Protein AF-A0A6N6Q082-F1 (afdb_monomer_lite)

Secondary structure (DSSP, 8-state):
-HHHHHHHHHHHHHHHHHHT-TTTTTSSSSTTS-TTSHHHHHHHHHHHHHHHHHHHHHHHHHHHHHHHHHHHHHT-------S-----

Structure (mmCIF, N/CA/C/O backbone):
data_AF-A0A6N6Q082-F1
#
_entry.id   AF-A0A6N6Q082-F1
#
loop_
_atom_site.group_PDB
_atom_site.id
_atom_site.type_symbol
_atom_site.label_atom_id
_atom_site.label_alt_id
_atom_site.label_comp_id
_atom_site.label_asym_id
_atom_site.label_entity_id
_atom_site.label_seq_id
_atom_site.pdbx_PDB_ins_code
_atom_site.Cartn_x
_atom_site.Cartn_y
_atom_site.Cartn_z
_atom_site.occupancy
_atom_site.B_iso_or_equiv
_atom_site.auth_seq_id
_atom_site.auth_comp_id
_atom_site.auth_asym_id
_atom_site.auth_atom_id
_atom_site.pdbx_PDB_model_num
ATOM 1 N N . MET A 1 1 ? -16.131 1.046 12.074 1.00 52.19 1 MET A N 1
ATOM 2 C CA . MET A 1 1 ? -14.910 1.584 11.413 1.00 52.19 1 MET A CA 1
ATOM 3 C C . MET A 1 1 ? -13.805 0.552 11.151 1.00 52.19 1 MET A C 1
ATOM 5 O O . MET A 1 1 ? -13.164 0.652 10.113 1.00 52.19 1 MET A O 1
ATOM 9 N N . ILE A 1 2 ? -13.598 -0.456 12.013 1.00 53.50 2 ILE A N 1
ATOM 10 C CA . ILE A 1 2 ? -12.621 -1.546 11.786 1.00 53.50 2 ILE A CA 1
ATOM 11 C C . ILE A 1 2 ? -12.911 -2.359 10.509 1.00 53.50 2 ILE A C 1
ATOM 13 O O . ILE A 1 2 ? -12.002 -2.652 9.740 1.00 53.50 2 ILE A O 1
ATOM 17 N N . SER A 1 3 ? -14.196 -2.591 10.218 1.00 53.28 3 SER A N 1
ATOM 18 C CA . SER A 1 3 ? -14.660 -3.251 8.993 1.00 53.28 3 SER A CA 1
ATOM 19 C C . SER A 1 3 ? -14.255 -2.485 7.724 1.00 53.28 3 SER A C 1
ATOM 21 O O . SER A 1 3 ? -13.853 -3.099 6.744 1.00 53.28 3 SER A O 1
ATOM 23 N N . LYS A 1 4 ? -14.212 -1.142 7.757 1.00 56.84 4 LYS A N 1
ATOM 24 C CA . LYS A 1 4 ? -13.833 -0.332 6.586 1.00 56.84 4 LYS A CA 1
ATOM 25 C C . LYS A 1 4 ? -12.331 -0.402 6.281 1.00 56.84 4 LYS A C 1
ATOM 27 O O . LYS A 1 4 ? -11.948 -0.343 5.122 1.00 56.84 4 LYS A O 1
ATOM 32 N N . ARG A 1 5 ? -11.486 -0.588 7.305 1.00 57.00 5 ARG A N 1
ATOM 33 C CA . ARG A 1 5 ? -10.033 -0.785 7.144 1.00 57.00 5 ARG A CA 1
ATOM 34 C C . ARG A 1 5 ? -9.664 -2.196 6.704 1.00 57.00 5 ARG A C 1
ATOM 36 O O . ARG A 1 5 ? -8.750 -2.340 5.903 1.00 57.00 5 ARG A O 1
ATOM 43 N N . ILE A 1 6 ? -10.406 -3.201 7.166 1.00 62.03 6 ILE A N 1
ATOM 44 C CA . ILE A 1 6 ? -10.282 -4.575 6.665 1.00 62.03 6 ILE A CA 1
ATOM 45 C C . ILE A 1 6 ? -10.727 -4.631 5.203 1.00 62.03 6 ILE A C 1
ATOM 47 O O . ILE A 1 6 ? -10.021 -5.217 4.400 1.00 62.03 6 ILE A O 1
ATOM 51 N N . ASN A 1 7 ? -11.809 -3.940 4.825 1.00 60.59 7 ASN A N 1
ATOM 52 C CA . ASN A 1 7 ? -12.257 -3.895 3.430 1.00 60.59 7 ASN A CA 1
ATOM 53 C C . ASN A 1 7 ? -11.265 -3.154 2.511 1.00 60.59 7 ASN A C 1
ATOM 55 O O . ASN A 1 7 ? -11.104 -3.520 1.353 1.00 60.59 7 ASN A O 1
ATOM 59 N N . HIS A 1 8 ? -10.549 -2.149 3.030 1.00 63.31 8 HIS A N 1
ATOM 60 C CA . HIS A 1 8 ? -9.501 -1.453 2.274 1.00 63.31 8 HIS A CA 1
ATOM 61 C C . HIS A 1 8 ? -8.225 -2.301 2.124 1.00 63.31 8 HIS A C 1
ATOM 63 O O . HIS A 1 8 ? -7.630 -2.329 1.051 1.00 63.31 8 HIS A O 1
ATOM 69 N N . GLY A 1 9 ? -7.842 -3.050 3.167 1.00 63.78 9 GLY A N 1
ATOM 70 C CA . GLY A 1 9 ? -6.762 -4.041 3.094 1.00 63.78 9 GLY A CA 1
ATOM 71 C C . GLY A 1 9 ? -7.111 -5.223 2.187 1.00 63.78 9 GLY A C 1
ATOM 72 O O . GLY A 1 9 ? -6.281 -5.650 1.396 1.00 63.78 9 GLY A O 1
ATOM 73 N N . LEU A 1 10 ? -8.360 -5.692 2.232 1.00 69.31 10 LEU A N 1
ATOM 74 C CA . LEU A 1 10 ? -8.889 -6.727 1.345 1.00 69.31 10 LEU A CA 1
ATOM 75 C C . LEU A 1 10 ? -8.904 -6.245 -0.111 1.00 69.31 10 LEU A C 1
ATOM 77 O O . LEU A 1 10 ? -8.499 -6.989 -0.994 1.00 69.31 10 LEU A O 1
ATOM 81 N N . GLY A 1 11 ? -9.276 -4.985 -0.361 1.00 71.38 11 GLY A N 1
ATOM 82 C CA . GLY A 1 11 ? -9.169 -4.358 -1.679 1.00 71.38 11 GLY A CA 1
ATOM 83 C C . GLY A 1 11 ? -7.728 -4.307 -2.194 1.00 71.38 11 GLY A C 1
ATOM 84 O O . GLY A 1 11 ? -7.476 -4.706 -3.325 1.00 71.38 11 GLY A O 1
ATOM 85 N N . ALA A 1 12 ? -6.766 -3.903 -1.357 1.00 70.75 12 ALA A N 1
ATOM 86 C CA . ALA A 1 12 ? -5.348 -3.898 -1.725 1.00 70.75 12 ALA A CA 1
ATOM 87 C C . ALA A 1 12 ? -4.799 -5.312 -2.000 1.00 70.75 12 ALA A C 1
ATOM 89 O O . ALA A 1 12 ? -4.031 -5.500 -2.940 1.00 70.75 12 ALA A O 1
ATOM 90 N N . VAL A 1 13 ? -5.230 -6.314 -1.227 1.00 72.00 13 VAL A N 1
ATOM 91 C CA . VAL A 1 13 ? -4.878 -7.728 -1.440 1.00 72.00 13 VAL A CA 1
ATOM 92 C C . VAL A 1 13 ? -5.481 -8.261 -2.739 1.00 72.00 13 VAL A C 1
ATOM 94 O O . VAL A 1 13 ? -4.781 -8.919 -3.501 1.00 72.00 13 VAL A O 1
ATOM 97 N N . LEU A 1 14 ? -6.745 -7.945 -3.032 1.00 71.62 14 LEU A N 1
ATOM 98 C CA . LEU A 1 14 ? -7.407 -8.333 -4.281 1.00 71.62 14 LEU A CA 1
ATOM 99 C C . LEU A 1 14 ? -6.740 -7.678 -5.498 1.00 71.62 14 LEU A C 1
ATOM 101 O O . LEU A 1 14 ? -6.487 -8.358 -6.487 1.00 71.62 14 LEU A O 1
ATOM 105 N N . ILE A 1 15 ? -6.377 -6.394 -5.413 1.00 69.69 15 ILE A N 1
ATOM 106 C CA . ILE A 1 15 ? -5.616 -5.696 -6.462 1.00 69.69 15 ILE A CA 1
ATOM 107 C C . ILE A 1 15 ? -4.225 -6.327 -6.626 1.00 69.69 15 ILE A C 1
ATOM 109 O O . ILE A 1 15 ? -3.795 -6.559 -7.752 1.00 69.69 15 ILE A O 1
ATOM 113 N N . GLY A 1 16 ? -3.548 -6.677 -5.528 1.00 67.88 16 GLY A N 1
ATOM 114 C CA . GLY A 1 16 ? -2.280 -7.412 -5.564 1.00 67.88 16 GLY A CA 1
ATOM 115 C C . GLY A 1 16 ? -2.403 -8.785 -6.235 1.00 67.88 16 GLY A C 1
ATOM 116 O O . GLY A 1 16 ? -1.532 -9.166 -7.011 1.00 67.88 16 GLY A O 1
ATOM 117 N N . LEU A 1 17 ? -3.513 -9.494 -6.008 1.00 67.62 17 LEU A N 1
ATOM 118 C CA . LEU A 1 17 ? -3.806 -10.774 -6.659 1.00 67.62 17 LEU A CA 1
ATOM 119 C C . LEU A 1 17 ? -4.040 -10.615 -8.169 1.00 67.62 17 LEU A C 1
ATOM 121 O O . LEU A 1 17 ? -3.596 -11.458 -8.945 1.00 67.62 17 LEU A O 1
ATOM 125 N N . LEU A 1 18 ? -4.696 -9.528 -8.594 1.00 63.38 18 LEU A N 1
ATOM 126 C CA . LEU A 1 18 ? -4.820 -9.196 -10.014 1.00 63.38 18 LEU A CA 1
ATOM 127 C C . LEU A 1 18 ? -3.454 -8.860 -10.630 1.00 63.38 18 LEU A C 1
ATOM 129 O O . LEU A 1 18 ? -3.177 -9.309 -11.733 1.00 63.38 18 LEU A O 1
ATOM 133 N N . VAL A 1 19 ? -2.567 -8.150 -9.928 1.00 62.53 19 VAL A N 1
ATOM 134 C CA . VAL A 1 19 ? -1.214 -7.828 -10.429 1.00 62.53 19 VAL A CA 1
ATOM 135 C C . VAL A 1 19 ? -0.345 -9.082 -10.630 1.00 62.53 19 VAL A C 1
ATOM 137 O O . VAL A 1 19 ? 0.511 -9.094 -11.510 1.00 62.53 19 VAL A O 1
ATOM 140 N N . PHE A 1 20 ? -0.593 -10.162 -9.883 1.00 59.09 20 PHE A N 1
ATOM 141 C CA . PHE A 1 20 ? 0.093 -11.452 -10.056 1.00 59.09 20 PHE A CA 1
ATOM 142 C C 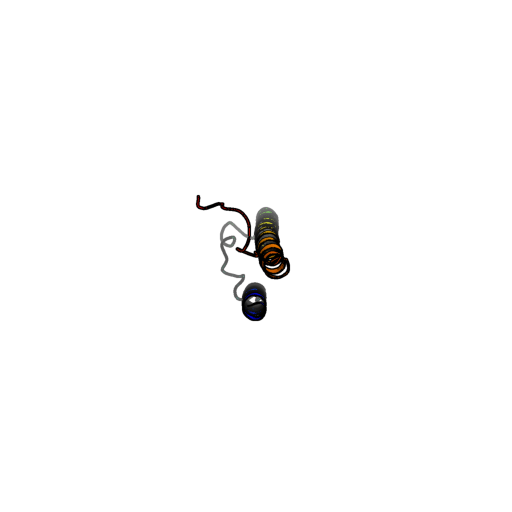. PHE A 1 20 ? -0.396 -12.276 -11.258 1.00 59.09 20 PHE A C 1
ATOM 144 O O . PHE A 1 20 ? 0.173 -13.330 -11.548 1.00 59.09 20 PHE A O 1
ATOM 151 N N . ASN A 1 21 ? -1.434 -11.827 -11.968 1.00 59.34 21 ASN A N 1
ATOM 152 C CA . ASN A 1 21 ? -1.937 -12.525 -13.142 1.00 59.34 21 ASN A CA 1
ATOM 153 C C . ASN A 1 21 ? -0.973 -12.294 -14.331 1.00 59.34 21 ASN A C 1
ATOM 155 O O . ASN A 1 21 ? -0.823 -11.153 -14.787 1.00 59.34 21 ASN A O 1
ATOM 159 N N . PRO A 1 22 ? -0.308 -13.342 -14.858 1.00 56.69 22 PRO A N 1
ATOM 160 C CA . PRO A 1 22 ? 0.781 -13.207 -15.832 1.00 56.69 22 PRO A CA 1
ATOM 161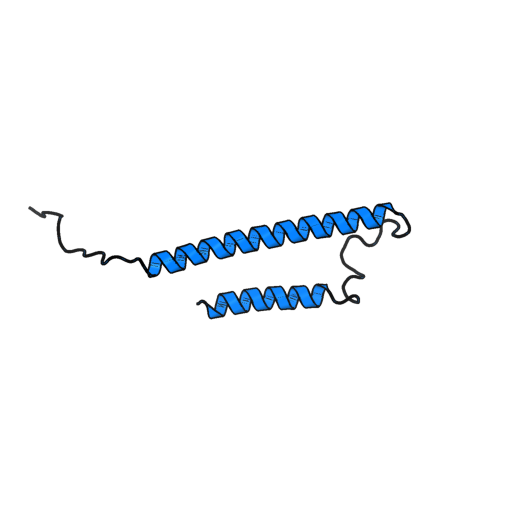 C C . PRO A 1 22 ? 0.356 -12.521 -17.138 1.00 56.69 22 PRO A C 1
ATOM 163 O O . PRO A 1 22 ? 1.181 -11.906 -17.808 1.00 56.69 22 PRO A O 1
ATOM 166 N N . SER A 1 23 ? -0.937 -12.559 -17.471 1.00 57.62 23 SER A N 1
ATOM 167 C CA . SER A 1 23 ? -1.502 -11.895 -18.652 1.00 57.62 23 SER A CA 1
ATOM 168 C C . SER A 1 23 ? -1.459 -10.364 -18.579 1.00 57.62 23 SER A C 1
ATOM 170 O O . SER A 1 23 ? -1.475 -9.699 -19.609 1.00 57.62 23 SER A O 1
ATOM 172 N N . ILE A 1 24 ? -1.399 -9.791 -17.374 1.00 54.38 24 ILE A N 1
ATOM 173 C CA . ILE A 1 24 ? -1.433 -8.337 -17.132 1.00 54.38 24 ILE A CA 1
ATOM 174 C C . ILE A 1 24 ? -0.003 -7.810 -16.916 1.00 54.38 24 ILE A C 1
ATOM 176 O O . ILE A 1 24 ? 0.323 -6.683 -17.287 1.00 54.38 24 ILE A O 1
ATOM 180 N N . ALA A 1 25 ? 0.890 -8.677 -16.424 1.00 53.47 25 ALA A N 1
ATOM 181 C CA . ALA A 1 25 ? 2.322 -8.424 -16.259 1.00 53.47 25 ALA A CA 1
ATOM 182 C C . ALA A 1 25 ? 3.087 -8.216 -17.584 1.00 53.47 25 ALA A C 1
ATOM 184 O O . ALA A 1 25 ? 4.206 -7.712 -17.564 1.00 53.47 25 ALA A O 1
ATOM 185 N N . SER A 1 26 ? 2.490 -8.539 -18.739 1.00 53.16 26 SER A N 1
ATOM 186 C CA . SER A 1 26 ? 3.102 -8.295 -20.055 1.00 53.16 26 SER A CA 1
ATOM 187 C C . SER A 1 26 ? 3.210 -6.806 -20.430 1.00 53.16 26 SER A C 1
ATOM 189 O O . SER A 1 26 ? 3.918 -6.489 -21.384 1.00 53.16 26 SER A O 1
ATOM 191 N N . ALA A 1 27 ? 2.516 -5.895 -19.735 1.00 49.91 27 ALA A N 1
ATOM 192 C CA . ALA A 1 27 ? 2.398 -4.491 -20.153 1.00 49.91 27 ALA A CA 1
ATOM 193 C C . ALA A 1 27 ? 2.913 -3.451 -19.134 1.00 49.91 27 ALA A C 1
ATOM 195 O O . ALA A 1 27 ? 2.933 -2.256 -19.434 1.00 49.91 27 ALA A O 1
ATOM 196 N N . CYS A 1 28 ? 3.368 -3.854 -17.942 1.00 57.25 28 CYS A N 1
ATOM 197 C CA . CYS A 1 28 ? 3.851 -2.918 -16.920 1.00 57.25 28 CYS A CA 1
ATOM 198 C C . CYS A 1 28 ? 5.339 -2.546 -17.112 1.00 57.25 28 CYS A C 1
ATOM 200 O O . CYS A 1 28 ? 6.236 -3.134 -16.521 1.00 57.25 28 CYS A O 1
ATOM 202 N N . ALA A 1 29 ? 5.565 -1.518 -17.936 1.00 50.12 29 ALA A N 1
ATOM 203 C CA . ALA A 1 29 ? 6.581 -0.451 -17.839 1.00 50.12 29 ALA A CA 1
ATOM 204 C C . ALA A 1 29 ? 8.098 -0.751 -17.728 1.00 50.12 29 ALA A C 1
ATOM 206 O O . ALA A 1 29 ? 8.881 0.190 -17.829 1.00 50.12 29 ALA A O 1
ATOM 207 N N . VAL A 1 30 ? 8.559 -1.998 -17.624 1.00 51.78 30 VAL A N 1
ATOM 208 C CA . VAL A 1 30 ? 9.990 -2.350 -17.843 1.00 51.78 30 VAL A CA 1
ATOM 209 C C . VAL A 1 30 ? 10.212 -2.932 -19.249 1.00 51.78 30 VAL A C 1
ATOM 211 O O . VAL A 1 30 ? 11.337 -3.112 -19.707 1.00 51.78 30 VAL A O 1
ATOM 214 N N . CYS A 1 31 ? 9.128 -3.211 -19.974 1.00 55.53 31 CYS A N 1
ATOM 215 C CA . CYS A 1 31 ? 9.100 -4.197 -21.052 1.00 55.53 31 CYS A CA 1
ATOM 216 C C . CYS A 1 31 ? 9.622 -3.792 -22.450 1.00 55.53 31 CYS A C 1
ATOM 218 O O . CYS A 1 31 ? 9.465 -4.615 -23.341 1.00 55.53 31 CYS A O 1
ATOM 220 N N . PHE A 1 32 ? 10.287 -2.651 -22.708 1.00 53.09 32 PHE A N 1
ATOM 221 C CA . PHE A 1 32 ? 10.929 -2.435 -24.035 1.00 53.09 32 PHE A CA 1
ATOM 222 C C . PHE A 1 32 ? 12.313 -1.769 -24.006 1.00 53.09 32 PHE A C 1
ATOM 224 O O . PHE A 1 32 ? 12.583 -0.803 -24.714 1.00 53.09 32 PHE A O 1
ATOM 231 N N . GLY A 1 33 ? 13.243 -2.347 -23.249 1.00 54.78 33 GLY A N 1
ATOM 232 C CA . GLY A 1 33 ? 14.677 -2.161 -23.478 1.00 54.78 33 GLY A CA 1
ATOM 233 C C . GLY A 1 33 ? 15.354 -3.520 -23.604 1.00 54.78 33 GLY A C 1
ATOM 234 O O . GLY A 1 33 ? 15.862 -4.008 -22.607 1.00 54.78 33 GLY A O 1
ATOM 235 N N . LY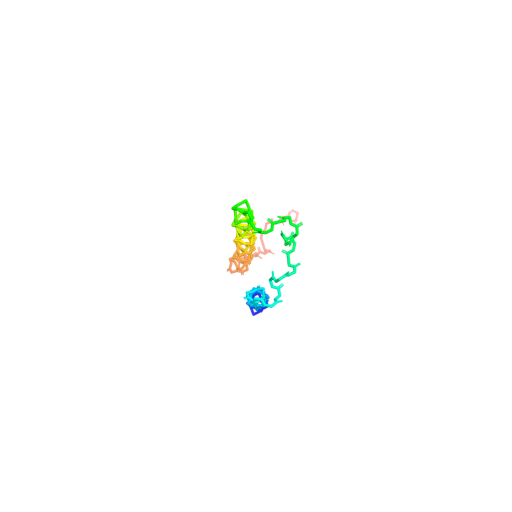S A 1 34 ? 15.298 -4.155 -24.788 1.00 50.94 34 LYS A N 1
ATOM 236 C CA . LYS A 1 34 ? 15.904 -5.473 -25.102 1.00 50.94 34 LYS A CA 1
ATOM 237 C C . LYS A 1 34 ? 15.933 -6.454 -23.914 1.00 50.94 34 LYS A C 1
ATOM 239 O O . LYS A 1 34 ? 16.965 -6.654 -23.271 1.00 50.94 34 LYS A O 1
ATOM 244 N N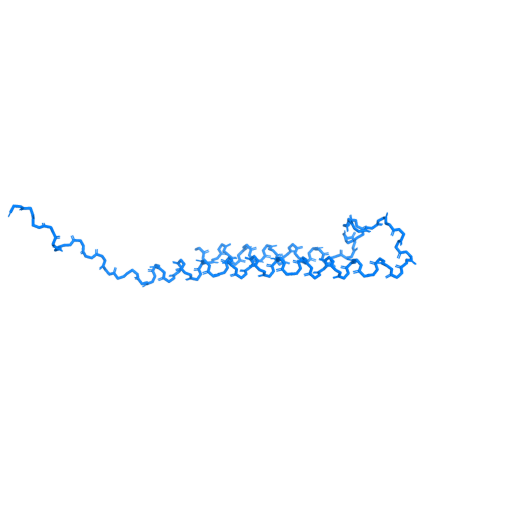 . THR A 1 35 ? 14.794 -7.095 -23.663 1.00 54.38 35 THR A N 1
ATOM 245 C CA . THR A 1 35 ? 14.591 -8.092 -22.594 1.00 54.38 35 THR A CA 1
ATOM 246 C C . THR A 1 35 ? 15.531 -9.308 -22.688 1.00 54.38 35 THR A C 1
ATOM 248 O O . THR A 1 35 ? 15.690 -10.040 -21.718 1.00 54.38 35 THR A O 1
ATOM 251 N N . ASP A 1 36 ? 16.239 -9.493 -23.803 1.00 55.66 36 ASP A N 1
ATOM 252 C CA . ASP A 1 36 ? 17.149 -10.622 -24.057 1.00 55.66 36 ASP A CA 1
ATOM 253 C C . ASP A 1 36 ? 18.524 -10.524 -23.358 1.00 55.66 36 ASP A C 1
ATOM 255 O O . ASP A 1 36 ? 19.430 -11.310 -23.631 1.00 55.66 36 ASP A O 1
ATOM 259 N N . SER A 1 37 ? 18.717 -9.556 -22.455 1.00 58.00 37 SER A N 1
ATOM 260 C CA . SER A 1 37 ? 20.006 -9.289 -21.801 1.00 58.00 37 SER A CA 1
ATOM 261 C C . SER A 1 37 ? 19.919 -9.503 -20.288 1.00 58.00 37 SER A C 1
ATOM 263 O O . SER A 1 37 ? 18.960 -9.065 -19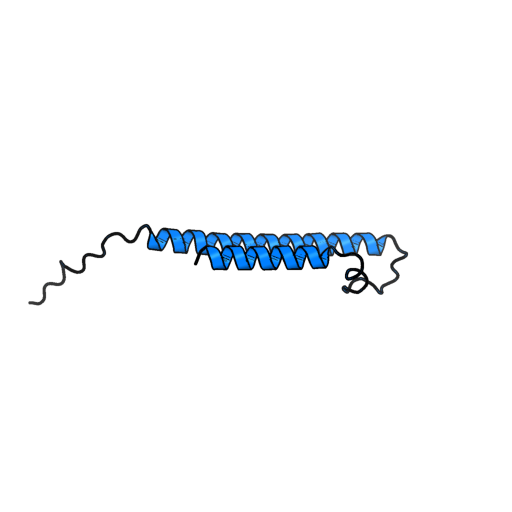.656 1.00 58.00 37 SER A O 1
ATOM 265 N N . ARG A 1 38 ? 20.967 -10.069 -19.661 1.00 60.53 38 ARG A N 1
ATOM 266 C CA . ARG A 1 38 ? 21.093 -10.236 -18.187 1.00 60.53 38 ARG A CA 1
ATOM 267 C C . ARG A 1 38 ? 20.801 -8.954 -17.379 1.00 60.53 38 ARG A C 1
ATOM 269 O O . ARG A 1 38 ? 20.460 -9.036 -16.203 1.00 60.53 38 ARG A O 1
ATOM 276 N N . LEU A 1 39 ? 20.900 -7.789 -18.018 1.00 61.53 39 LEU A N 1
ATOM 277 C CA . LEU A 1 39 ? 20.564 -6.479 -17.463 1.00 61.53 39 LEU A CA 1
ATOM 278 C C . LEU A 1 39 ? 19.063 -6.317 -17.126 1.00 61.53 39 LEU A C 1
ATOM 280 O O . LEU A 1 39 ? 18.730 -5.709 -16.111 1.00 61.53 39 LEU A O 1
ATOM 284 N N . ALA A 1 40 ? 18.160 -6.894 -17.928 1.00 65.31 40 ALA A N 1
ATOM 285 C CA . ALA A 1 40 ? 16.709 -6.779 -17.740 1.00 65.31 40 ALA A CA 1
ATOM 286 C C . ALA A 1 40 ? 16.219 -7.518 -16.480 1.00 65.31 40 ALA A C 1
ATOM 288 O O . ALA A 1 40 ? 15.317 -7.049 -15.785 1.00 65.31 40 ALA A O 1
ATOM 289 N N . VAL A 1 41 ? 16.872 -8.634 -16.133 1.00 67.38 41 VAL A N 1
ATOM 290 C CA . VAL A 1 41 ? 16.602 -9.374 -14.891 1.00 67.38 41 VAL A CA 1
ATOM 291 C C . VAL A 1 41 ? 16.895 -8.490 -13.678 1.00 67.38 41 VAL A C 1
ATOM 293 O O . VAL A 1 41 ? 16.035 -8.339 -12.815 1.00 67.38 41 VAL A O 1
ATOM 296 N N . GLY A 1 42 ? 18.069 -7.851 -13.629 1.00 73.50 42 GLY A N 1
ATOM 297 C CA . GLY A 1 42 ? 18.462 -7.002 -12.499 1.00 73.50 42 GLY A CA 1
ATOM 298 C C . GLY A 1 42 ? 17.513 -5.823 -12.262 1.00 73.50 42 GLY A C 1
ATOM 299 O O . GLY A 1 42 ? 17.170 -5.531 -11.117 1.00 73.50 42 GLY A O 1
ATOM 300 N N . MET A 1 43 ? 17.028 -5.190 -13.334 1.00 76.56 43 MET A N 1
ATOM 301 C CA . MET A 1 43 ? 16.086 -4.070 -13.226 1.00 76.56 43 MET A CA 1
ATOM 302 C C . MET A 1 43 ? 14.723 -4.493 -12.666 1.00 76.56 43 MET A C 1
ATOM 304 O O . MET A 1 43 ? 14.192 -3.806 -11.796 1.00 76.56 43 MET A O 1
ATOM 308 N N . ASN A 1 44 ? 14.179 -5.638 -13.090 1.00 72.56 44 ASN A N 1
ATOM 309 C CA . ASN A 1 44 ? 12.894 -6.118 -12.575 1.00 72.56 44 ASN A CA 1
ATOM 310 C C . ASN A 1 44 ? 12.969 -6.455 -11.078 1.00 72.56 44 ASN A C 1
ATOM 312 O O . ASN A 1 44 ? 12.117 -6.038 -10.296 1.00 72.56 44 ASN A O 1
ATOM 316 N N . TRP A 1 45 ? 14.036 -7.141 -10.658 1.00 79.88 45 TRP A N 1
ATOM 317 C CA . TRP A 1 45 ? 14.262 -7.431 -9.241 1.00 79.88 45 TRP A CA 1
ATOM 318 C C . TRP A 1 45 ? 14.407 -6.151 -8.408 1.00 79.88 45 TRP A C 1
ATOM 320 O O . TRP A 1 45 ? 13.859 -6.084 -7.312 1.00 79.88 45 TRP A O 1
ATOM 330 N N . GLY A 1 46 ? 15.067 -5.114 -8.933 1.00 83.62 46 GLY A N 1
ATOM 331 C CA . GLY A 1 46 ? 15.168 -3.815 -8.259 1.00 83.62 46 GLY A CA 1
ATOM 332 C C . GLY A 1 46 ? 13.824 -3.095 -8.098 1.00 83.62 46 GLY A C 1
ATOM 333 O O . GLY A 1 46 ? 13.542 -2.509 -7.058 1.00 83.62 46 GLY A O 1
ATOM 334 N N . ILE A 1 47 ? 12.955 -3.154 -9.103 1.00 82.19 47 ILE A N 1
ATOM 335 C CA . ILE A 1 47 ? 11.640 -2.501 -9.033 1.00 82.19 47 ILE A CA 1
ATOM 336 C C . ILE A 1 47 ? 10.730 -3.227 -8.044 1.00 82.19 47 ILE A C 1
ATOM 338 O O . ILE A 1 47 ? 10.039 -2.579 -7.259 1.00 82.19 47 ILE A O 1
ATOM 342 N N . LEU A 1 48 ? 10.778 -4.561 -8.022 1.00 81.06 48 LEU A N 1
ATOM 343 C CA . LEU A 1 48 ? 10.029 -5.361 -7.056 1.00 81.06 48 LEU A CA 1
ATOM 344 C C . LEU A 1 48 ? 10.444 -5.053 -5.614 1.00 81.06 48 LEU A C 1
ATOM 346 O O . LEU A 1 48 ? 9.577 -4.928 -4.749 1.00 81.06 48 LEU A O 1
ATOM 350 N N . THR A 1 49 ? 11.742 -4.880 -5.345 1.00 87.62 49 THR A N 1
ATOM 351 C CA . THR A 1 49 ? 12.214 -4.553 -3.991 1.00 87.62 49 THR A CA 1
ATOM 352 C C . THR A 1 49 ? 11.795 -3.149 -3.565 1.00 87.62 49 THR A C 1
ATOM 354 O O . THR A 1 49 ? 11.309 -2.981 -2.445 1.00 87.62 49 THR A O 1
ATOM 357 N N . LEU A 1 50 ? 11.901 -2.153 -4.454 1.00 89.19 50 LEU A N 1
ATOM 358 C CA . LEU A 1 50 ? 11.447 -0.789 -4.168 1.00 89.19 50 LEU A CA 1
ATOM 359 C C . LEU A 1 50 ? 9.937 -0.736 -3.924 1.00 89.19 50 LEU A C 1
ATOM 361 O O . LEU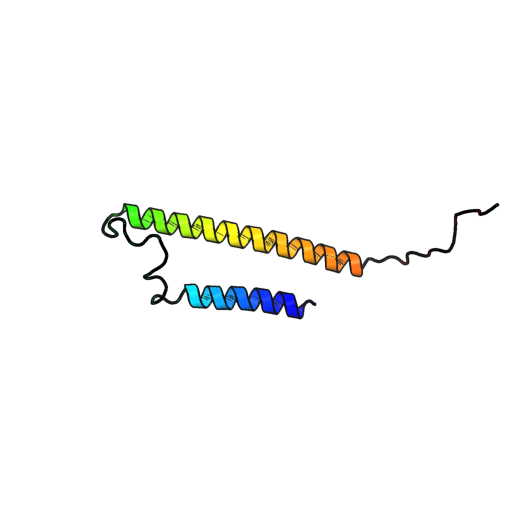 A 1 50 ? 9.488 -0.123 -2.956 1.00 89.19 50 LEU A O 1
ATOM 365 N N . LEU A 1 51 ? 9.150 -1.418 -4.755 1.00 85.75 51 LEU A N 1
ATOM 366 C CA . LEU A 1 51 ? 7.695 -1.439 -4.627 1.00 85.75 51 LEU A CA 1
ATOM 367 C C . LEU A 1 51 ? 7.263 -2.149 -3.339 1.00 85.75 51 LEU A C 1
ATOM 369 O O . LEU A 1 51 ? 6.423 -1.627 -2.606 1.00 85.75 51 LEU A O 1
ATOM 373 N N . PHE A 1 52 ? 7.894 -3.279 -3.007 1.00 85.56 52 PHE A N 1
ATOM 374 C CA . PHE A 1 52 ? 7.669 -3.975 -1.741 1.00 85.56 52 PHE A CA 1
ATOM 375 C C . PHE A 1 52 ? 7.981 -3.082 -0.534 1.00 85.56 52 PHE A C 1
ATOM 377 O O . PHE A 1 52 ? 7.177 -2.992 0.396 1.00 85.56 52 PHE A O 1
ATOM 384 N N . PHE A 1 53 ? 9.117 -2.382 -0.556 1.00 94.25 53 PHE A N 1
ATOM 385 C CA . PHE A 1 53 ? 9.525 -1.505 0.539 1.00 94.25 53 PHE A CA 1
ATOM 386 C C . PHE A 1 53 ? 8.553 -0.337 0.747 1.00 94.25 53 PHE A C 1
ATOM 388 O O . PHE A 1 53 ? 8.161 -0.050 1.881 1.00 94.25 53 PHE A O 1
ATOM 395 N N . ILE A 1 54 ? 8.124 0.306 -0.343 1.00 92.94 54 ILE A N 1
ATOM 396 C CA . ILE A 1 54 ? 7.161 1.413 -0.304 1.00 92.94 54 ILE A CA 1
ATOM 397 C C . ILE A 1 54 ? 5.829 0.919 0.266 1.00 92.94 54 ILE A C 1
ATOM 399 O O . ILE A 1 54 ? 5.339 1.476 1.248 1.00 92.94 54 ILE A O 1
ATOM 403 N N . VAL A 1 55 ? 5.269 -0.163 -0.284 1.00 86.69 55 VAL A N 1
ATOM 404 C CA . VAL A 1 55 ? 3.989 -0.723 0.182 1.00 86.69 55 VAL A CA 1
ATOM 405 C C . VAL A 1 55 ? 4.065 -1.123 1.660 1.00 86.69 55 VAL A C 1
ATOM 407 O O . VAL A 1 55 ? 3.164 -0.786 2.430 1.00 86.69 55 VAL A O 1
ATOM 410 N N . SER A 1 56 ? 5.156 -1.767 2.080 1.00 88.38 56 SER A N 1
ATOM 411 C CA . SER A 1 56 ? 5.388 -2.157 3.477 1.00 88.38 56 SER A CA 1
ATOM 412 C C . SER A 1 56 ? 5.468 -0.949 4.420 1.00 88.38 56 SER A C 1
ATOM 414 O O . SER A 1 56 ? 4.807 -0.911 5.465 1.00 88.38 56 SER A O 1
ATOM 416 N N . THR A 1 57 ? 6.215 0.089 4.031 1.00 95.44 57 THR A N 1
ATOM 417 C CA . THR A 1 57 ? 6.363 1.319 4.823 1.00 95.44 57 THR A CA 1
ATOM 418 C C . THR A 1 57 ? 5.023 2.040 4.974 1.00 95.44 57 THR A C 1
ATOM 420 O O . THR A 1 57 ? 4.629 2.396 6.089 1.00 95.44 57 THR A O 1
ATOM 423 N N . LEU A 1 58 ? 4.268 2.192 3.880 1.00 91.38 58 LEU A N 1
ATOM 424 C CA . LEU A 1 58 ? 2.954 2.840 3.904 1.00 91.38 58 LEU A CA 1
ATOM 425 C C . LEU A 1 58 ? 1.948 2.057 4.757 1.00 91.38 58 LEU A C 1
ATOM 427 O O . LEU A 1 58 ? 1.185 2.666 5.514 1.00 91.38 58 LEU A O 1
ATOM 431 N N . ALA A 1 59 ? 1.957 0.723 4.674 1.00 87.62 59 ALA A N 1
ATOM 432 C CA . ALA A 1 59 ? 1.096 -0.137 5.483 1.00 87.62 59 ALA A CA 1
ATOM 433 C C . ALA A 1 59 ? 1.407 0.006 6.980 1.00 87.62 59 ALA A C 1
ATOM 435 O O . ALA A 1 59 ? 0.490 0.177 7.787 1.00 87.62 59 ALA A O 1
ATOM 436 N N . THR A 1 60 ? 2.693 0.015 7.339 1.00 91.62 60 THR A N 1
ATOM 437 C CA . THR A 1 60 ? 3.159 0.136 8.727 1.00 91.62 60 THR A CA 1
ATOM 438 C C . THR A 1 60 ? 2.719 1.458 9.348 1.00 91.62 60 THR A C 1
ATOM 440 O O . THR A 1 60 ? 2.070 1.467 10.397 1.00 91.62 60 THR A O 1
ATOM 443 N N . ILE A 1 61 ? 2.990 2.580 8.673 1.00 93.31 61 ILE A N 1
ATOM 444 C CA . ILE A 1 61 ? 2.610 3.914 9.158 1.00 93.31 61 ILE A CA 1
ATOM 445 C C . ILE A 1 61 ? 1.083 4.016 9.274 1.00 93.31 61 ILE A C 1
ATOM 447 O O . ILE A 1 61 ? 0.548 4.416 10.310 1.00 93.31 61 ILE A O 1
ATOM 451 N N . SER A 1 62 ? 0.356 3.573 8.246 1.00 87.56 62 SER A N 1
ATOM 452 C CA . SER A 1 62 ? -1.112 3.593 8.244 1.00 87.56 62 SER A CA 1
ATOM 453 C C . SER A 1 62 ? -1.718 2.764 9.376 1.00 87.56 62 SER A C 1
ATOM 455 O O . SER A 1 62 ? -2.776 3.122 9.916 1.00 87.56 62 SER A O 1
ATOM 457 N N . MET A 1 63 ? -1.086 1.642 9.727 1.00 86.25 63 MET A N 1
ATOM 458 C CA . MET A 1 63 ? -1.510 0.777 10.823 1.00 86.25 63 MET A CA 1
ATOM 459 C C . MET A 1 63 ? -1.238 1.424 12.179 1.00 86.25 63 MET A C 1
ATOM 461 O O . MET A 1 63 ? -2.131 1.439 13.030 1.00 86.25 63 MET A O 1
ATOM 465 N N . PHE A 1 64 ? -0.063 2.033 12.343 1.00 88.62 64 PHE A N 1
ATOM 466 C CA . PHE A 1 64 ? 0.324 2.738 13.560 1.00 88.62 64 PHE A CA 1
ATOM 467 C C . PHE A 1 64 ? -0.651 3.867 13.916 1.00 88.62 64 PHE A C 1
ATOM 469 O O . PHE A 1 64 ? -1.176 3.904 15.028 1.00 88.62 64 PHE A O 1
ATOM 476 N N . PHE A 1 65 ? -1.000 4.726 12.955 1.00 89.25 65 PHE A N 1
ATOM 477 C CA . PHE A 1 65 ? -1.934 5.828 13.208 1.00 89.25 65 PHE A CA 1
ATOM 478 C C . PHE A 1 65 ? -3.306 5.361 13.694 1.00 89.25 65 PHE A C 1
ATOM 480 O O . PHE A 1 65 ? -3.908 5.997 14.557 1.00 89.25 65 PHE A O 1
ATOM 487 N N . VAL A 1 66 ? -3.816 4.231 13.195 1.00 86.31 66 VAL A N 1
ATOM 488 C CA . VAL A 1 66 ? -5.101 3.728 13.701 1.00 86.31 66 VAL A CA 1
ATOM 489 C C . VAL A 1 66 ? -5.006 2.994 15.002 1.00 86.31 66 VAL A C 1
ATOM 491 O O . VAL A 1 66 ? -5.972 3.022 15.761 1.00 86.31 66 VAL A O 1
ATOM 494 N N . PHE A 1 67 ? -3.874 2.366 15.282 1.00 86.12 67 PHE A N 1
ATOM 495 C CA . PHE A 1 67 ? -3.630 1.864 16.617 1.00 86.12 67 PHE A CA 1
ATOM 496 C C . PHE A 1 67 ? -3.708 3.005 17.640 1.00 86.12 67 PHE A C 1
ATOM 498 O O . PHE A 1 67 ? -4.438 2.879 18.623 1.00 86.12 67 PHE A O 1
ATOM 505 N N . LEU A 1 68 ? -3.076 4.148 17.349 1.00 87.88 68 LEU A N 1
ATOM 506 C CA . LEU A 1 68 ? -3.167 5.341 18.192 1.00 87.88 68 LEU A CA 1
ATOM 507 C C . LEU A 1 68 ? -4.594 5.880 18.293 1.00 87.88 68 LEU A C 1
ATOM 509 O O . LEU A 1 68 ? -5.083 6.063 19.402 1.00 87.88 68 LEU A O 1
ATOM 513 N N . ASN A 1 69 ? -5.299 6.059 17.170 1.00 85.25 69 ASN A N 1
ATOM 514 C CA . ASN A 1 69 ? -6.673 6.570 17.200 1.00 85.25 69 ASN A CA 1
ATOM 515 C C . ASN A 1 69 ? -7.604 5.666 18.025 1.00 85.25 69 ASN A C 1
ATOM 517 O O . ASN A 1 69 ? -8.439 6.142 18.784 1.00 85.25 69 ASN A O 1
ATOM 521 N N . ARG A 1 70 ? -7.450 4.341 17.917 1.00 82.62 70 ARG A N 1
ATOM 522 C CA . ARG A 1 70 ? -8.238 3.392 18.717 1.00 82.62 70 ARG A CA 1
ATOM 523 C C . ARG A 1 70 ? -7.927 3.508 20.204 1.00 82.62 70 ARG A C 1
ATOM 525 O O . ARG A 1 70 ? -8.858 3.479 21.000 1.00 82.62 70 ARG A O 1
ATOM 532 N N . ARG A 1 71 ? -6.652 3.660 20.569 1.00 83.75 71 ARG A N 1
ATOM 533 C CA . ARG A 1 71 ? -6.251 3.838 21.969 1.00 83.75 71 ARG A CA 1
ATOM 534 C C . ARG A 1 71 ? -6.696 5.177 22.543 1.00 83.75 71 ARG A C 1
ATOM 536 O O . ARG A 1 71 ? -7.133 5.203 23.684 1.00 83.75 71 ARG A O 1
ATOM 543 N N . ALA A 1 72 ? -6.666 6.249 21.754 1.00 81.75 72 ALA A N 1
ATOM 544 C CA . ALA A 1 72 ? -7.164 7.555 22.175 1.00 81.75 72 ALA A CA 1
ATOM 545 C C . ALA A 1 72 ? -8.641 7.489 22.595 1.00 81.75 72 ALA A C 1
ATOM 547 O O . ALA A 1 72 ? -8.991 8.032 23.632 1.00 81.75 72 ALA A O 1
ATOM 548 N N . HIS A 1 73 ? -9.479 6.752 21.857 1.00 76.88 73 HIS A N 1
ATOM 549 C CA . HIS A 1 73 ? -10.885 6.548 22.229 1.00 76.88 73 HIS A CA 1
ATOM 550 C C . HIS A 1 73 ? -11.086 5.637 23.450 1.00 76.88 73 HIS A C 1
ATOM 552 O O . HIS A 1 73 ? -12.073 5.777 24.163 1.00 76.88 73 HIS A O 1
ATOM 558 N N . GLN A 1 74 ? -10.180 4.686 23.693 1.00 77.44 74 GLN A N 1
ATOM 559 C CA . GLN A 1 74 ? -10.274 3.759 24.830 1.00 77.44 74 GLN A CA 1
ATOM 560 C C . GLN A 1 74 ? -9.777 4.380 26.140 1.00 77.44 74 GLN A C 1
ATOM 562 O O . GLN A 1 74 ? -10.293 4.055 27.203 1.00 77.44 74 GLN A O 1
ATOM 567 N N . ASN A 1 75 ? -8.806 5.289 26.053 1.00 75.81 75 ASN A N 1
ATOM 568 C CA . ASN A 1 75 ? -8.228 6.012 27.182 1.00 75.81 75 ASN A CA 1
ATOM 569 C C . ASN A 1 75 ? -8.779 7.443 27.295 1.00 75.81 75 ASN A C 1
ATOM 571 O O . ASN A 1 75 ? -8.095 8.314 27.832 1.00 75.81 75 ASN A O 1
ATOM 575 N N . GLN A 1 76 ? -10.006 7.697 26.821 1.00 69.50 76 GLN A N 1
ATOM 576 C CA . GLN A 1 76 ? -10.758 8.879 27.243 1.00 69.50 76 GLN A CA 1
ATOM 577 C C . GLN A 1 76 ? -11.056 8.710 28.736 1.00 69.50 76 GLN A C 1
ATOM 579 O O . GLN A 1 76 ? -12.107 8.207 29.126 1.00 69.50 76 GLN A O 1
ATOM 584 N N . LEU A 1 77 ? -10.083 9.083 29.572 1.00 72.88 77 LEU A N 1
ATOM 585 C CA . LEU A 1 77 ? -10.335 9.380 30.972 1.00 72.88 77 LEU A CA 1
ATOM 586 C C . LEU A 1 77 ? -11.507 10.368 31.004 1.00 72.88 77 LEU A C 1
ATOM 588 O O . LEU A 1 77 ? -11.590 11.211 30.101 1.00 72.88 77 LEU A O 1
ATOM 592 N N . PRO A 1 78 ? -12.423 10.258 31.977 1.00 65.31 78 PRO A N 1
ATOM 593 C CA . PRO A 1 78 ? -13.489 11.234 32.114 1.00 65.31 78 PRO A CA 1
ATOM 594 C C . PRO A 1 78 ? -12.848 12.625 32.159 1.00 65.31 78 PRO A C 1
ATOM 596 O O . PRO A 1 78 ? -12.121 12.959 33.087 1.00 65.31 78 PRO A O 1
ATOM 599 N N . VAL A 1 79 ? -13.053 13.419 31.108 1.00 68.44 79 VAL A N 1
ATOM 600 C CA . VAL A 1 79 ? -12.791 14.856 31.148 1.00 68.44 79 VAL A CA 1
ATOM 601 C C . VAL A 1 79 ? -13.970 15.428 31.920 1.00 68.44 79 VAL A C 1
ATOM 603 O O . VAL A 1 79 ? -14.969 15.840 31.339 1.00 68.44 79 VAL A O 1
ATOM 606 N N . ASN A 1 80 ? -13.901 15.331 33.246 1.00 68.31 80 ASN A N 1
ATOM 607 C CA . ASN A 1 80 ? -14.826 16.002 34.150 1.00 68.31 80 ASN A CA 1
ATOM 608 C C . ASN A 1 80 ? -14.547 17.509 34.084 1.00 68.31 80 ASN A C 1
ATOM 610 O O . ASN A 1 80 ? -13.583 18.005 34.668 1.00 68.31 80 ASN A O 1
ATOM 614 N N . ASN A 1 81 ? -15.374 18.218 33.316 1.00 70.25 81 ASN A N 1
ATOM 615 C CA . ASN A 1 81 ? -15.405 19.674 33.228 1.00 70.25 81 ASN A CA 1
ATOM 616 C C . ASN A 1 81 ? -16.217 20.238 34.404 1.00 70.25 81 ASN A C 1
ATOM 618 O O . ASN A 1 81 ? -17.248 20.852 34.186 1.00 70.25 81 ASN A O 1
ATOM 622 N N . ASP A 1 82 ? -15.800 19.975 35.646 1.00 65.94 82 ASP A N 1
ATOM 623 C CA . ASP A 1 82 ? -16.630 20.332 36.810 1.00 65.94 82 ASP A CA 1
ATOM 624 C C . ASP A 1 82 ? -15.893 21.035 37.957 1.00 65.94 82 ASP A C 1
ATOM 626 O O . ASP A 1 82 ? -16.542 21.483 38.897 1.00 65.94 82 ASP A O 1
ATOM 630 N N . THR A 1 83 ? -14.571 21.216 37.918 1.00 71.06 83 THR A N 1
ATOM 631 C CA . THR A 1 83 ? -13.870 21.932 38.999 1.00 71.06 83 THR A CA 1
ATOM 632 C C . THR A 1 83 ? -12.631 22.661 38.483 1.00 71.06 83 THR A C 1
ATOM 634 O O . THR A 1 83 ? -11.770 22.023 37.883 1.00 71.06 83 THR A O 1
ATOM 637 N N . ASP A 1 84 ? -12.534 23.956 38.805 1.00 65.06 84 ASP A N 1
ATOM 638 C CA . ASP A 1 84 ? -11.363 24.851 38.700 1.00 65.06 84 ASP A CA 1
ATOM 639 C C . ASP A 1 84 ? -11.282 25.825 37.499 1.00 65.06 84 ASP A C 1
ATOM 641 O O . ASP A 1 84 ? -10.300 25.893 36.767 1.00 65.06 84 ASP A O 1
ATOM 645 N N . VAL A 1 85 ? -12.305 26.670 37.334 1.00 67.19 85 VAL A N 1
ATOM 646 C CA . VAL A 1 85 ? -12.049 28.114 37.166 1.00 67.19 85 VAL A CA 1
ATOM 647 C C . VAL A 1 85 ? -12.932 28.828 38.185 1.00 67.19 85 VAL A C 1
ATOM 649 O O . VAL A 1 85 ? -14.153 28.835 38.015 1.00 67.19 85 VAL A O 1
ATOM 652 N N . PRO A 1 86 ? -12.367 29.414 39.252 1.00 68.44 86 PRO A N 1
ATOM 653 C CA . PRO A 1 86 ? -13.107 30.349 40.081 1.00 68.44 86 PRO A CA 1
ATOM 654 C C . PRO A 1 86 ? -13.521 31.542 39.212 1.00 68.44 86 PRO A C 1
ATOM 656 O O . PRO A 1 86 ? -12.694 32.353 38.799 1.00 68.44 86 PRO A O 1
ATOM 659 N N . THR A 1 87 ? -14.808 31.629 38.884 1.00 68.25 87 THR A N 1
ATOM 660 C CA . THR A 1 87 ? -15.429 32.898 38.515 1.00 68.25 87 THR A CA 1
ATOM 661 C C . THR A 1 87 ? -15.815 33.608 39.807 1.00 68.25 87 THR A C 1
ATOM 663 O O . THR A 1 87 ? -16.782 33.194 40.450 1.00 68.25 87 THR A O 1
ATOM 666 N N . LEU A 1 88 ? -15.075 34.685 40.095 1.00 62.16 88 LEU A N 1
ATOM 667 C CA . LEU A 1 88 ? -15.171 35.626 41.223 1.00 62.16 88 LEU A CA 1
ATOM 668 C C . LEU A 1 88 ? -14.313 35.265 42.448 1.00 62.16 88 LEU A C 1
ATOM 670 O O . LEU A 1 88 ? -14.757 34.470 43.303 1.00 62.16 88 LEU A O 1
#

Foldseek 3Di:
DVVVVVVVVVVVVVVVVVCPPVVVVCDPDLNPDPCVDPVSVVVVVVVVVVVVVVVVVVVVVVVVVVVVVVVVVVPPDPPPPDDDDDPD

Sequence (88 aa):
MISKRINHGLGAVLIGLLVFNPSIASACAVCFGKTDSRLAVGMNWGILTLLFFIVSTLATISMFFVFLNRRAHQNQLPVNNDTDVPTL

Radius of gyration: 23.8 Å; chains: 1; bounding box: 38×49×66 Å

pLDDT: mean 70.75, std 13.11, range [49.91, 95.44]